Protein AF-A0A953U6Q3-F1 (afdb_monomer_lite)

Foldseek 3Di:
DVVVVVVVVVVVCVVVVVVVVVLVVLLVVLVVCLVVPVPVSLVSLVVSLVVCVVSVNNVSNVSSVVSNVVSPDDDD

pLDDT: mean 84.18, std 13.69, range [35.5, 96.06]

Sequence (76 aa):
MAEHRLENIIQTAKQLMLYQIEIEARLALCEVEAKTDPTSARVHSQALEKYAAARGFALIAHKAVELEKNYTGPGG

Structure (mmCIF, N/CA/C/O backbone):
data_AF-A0A953U6Q3-F1
#
_entry.id   AF-A0A953U6Q3-F1
#
loop_
_atom_site.group_PDB
_atom_site.id
_atom_site.type_symbol
_atom_site.label_atom_id
_atom_site.label_alt_id
_atom_site.label_comp_id
_atom_site.label_asym_id
_atom_site.label_entity_id
_atom_site.label_seq_id
_atom_site.pdbx_PDB_ins_code
_atom_site.Cartn_x
_atom_site.Cartn_y
_atom_site.Cartn_z
_atom_site.occupancy
_atom_site.B_iso_or_equiv
_atom_site.auth_seq_id
_atom_site.auth_comp_id
_atom_site.auth_asym_id
_atom_site.auth_atom_id
_atom_site.pdbx_PDB_model_num
ATOM 1 N N . MET A 1 1 ? -12.661 15.721 -21.139 1.00 58.84 1 MET A N 1
ATOM 2 C CA . MET A 1 1 ? -14.014 15.154 -20.897 1.00 58.84 1 MET A CA 1
ATOM 3 C C . MET A 1 1 ? -13.966 13.777 -20.221 1.00 58.84 1 MET A C 1
ATOM 5 O O . MET A 1 1 ? -14.723 13.573 -19.284 1.00 58.84 1 MET A O 1
ATOM 9 N N . ALA A 1 2 ? -13.095 12.841 -20.632 1.00 62.31 2 ALA A N 1
ATOM 10 C CA . ALA A 1 2 ? -13.010 11.504 -20.016 1.00 62.31 2 ALA A CA 1
ATOM 11 C C . ALA A 1 2 ? -12.347 11.484 -18.619 1.00 62.31 2 ALA A C 1
ATOM 13 O O . ALA A 1 2 ? -12.856 10.822 -17.720 1.00 62.31 2 ALA A O 1
ATOM 14 N N . GLU A 1 3 ? -11.275 12.255 -18.406 1.00 65.88 3 GLU A N 1
ATOM 15 C CA . GLU A 1 3 ? -10.551 12.313 -17.119 1.00 65.88 3 GLU A CA 1
ATOM 16 C C . GLU A 1 3 ? -11.422 12.829 -15.966 1.00 65.88 3 GLU A C 1
ATOM 18 O O . GLU A 1 3 ? -11.514 12.187 -14.926 1.00 65.88 3 GLU A O 1
ATOM 23 N N . HIS A 1 4 ? -12.180 13.909 -16.189 1.00 71.75 4 HIS A N 1
ATOM 24 C CA . HIS A 1 4 ? -13.103 14.457 -15.182 1.00 71.75 4 HIS A CA 1
ATOM 25 C C . HIS A 1 4 ? -14.233 13.475 -14.817 1.00 71.75 4 HIS A C 1
ATOM 27 O O . HIS A 1 4 ? -14.797 13.528 -13.723 1.00 71.75 4 HIS A O 1
ATOM 33 N N . ARG A 1 5 ? -14.593 12.562 -15.731 1.00 80.69 5 ARG A N 1
ATOM 34 C CA . ARG A 1 5 ? -15.575 11.505 -15.460 1.00 80.69 5 ARG A CA 1
ATOM 35 C C . ARG A 1 5 ? -14.973 10.415 -14.576 1.00 80.69 5 ARG A C 1
ATOM 37 O O . ARG A 1 5 ? -15.648 9.940 -13.669 1.00 80.69 5 ARG A O 1
ATOM 44 N N . LEU A 1 6 ? -13.717 10.046 -14.826 1.00 76.19 6 LEU A N 1
ATOM 45 C CA . LEU A 1 6 ? -12.989 9.068 -14.021 1.00 76.19 6 LEU A CA 1
ATOM 46 C C . LEU A 1 6 ? -12.758 9.575 -12.591 1.00 76.19 6 LEU A C 1
ATOM 48 O O . LEU A 1 6 ? -13.050 8.853 -11.641 1.00 76.19 6 LEU A O 1
ATOM 52 N N . GLU A 1 7 ? -12.318 10.822 -12.424 1.00 77.75 7 GLU A N 1
ATOM 53 C CA . GLU A 1 7 ? -12.123 11.433 -11.102 1.00 77.75 7 GLU A CA 1
ATOM 54 C C . GLU A 1 7 ? -13.415 11.458 -10.277 1.00 77.75 7 GLU A C 1
ATOM 56 O O . GLU A 1 7 ? -13.403 11.093 -9.101 1.00 77.75 7 GLU A O 1
ATOM 61 N N . ASN A 1 8 ? -14.547 11.804 -10.900 1.00 81.88 8 ASN A N 1
ATOM 62 C CA . ASN A 1 8 ? -15.853 11.754 -10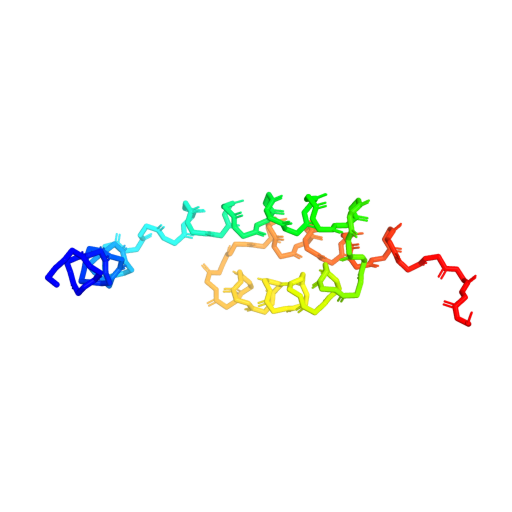.242 1.00 81.88 8 ASN A CA 1
ATOM 63 C C . ASN A 1 8 ? -16.237 10.332 -9.811 1.00 81.88 8 ASN A C 1
ATOM 65 O O . ASN A 1 8 ? -16.676 10.142 -8.680 1.00 81.88 8 ASN A O 1
ATOM 69 N N . ILE A 1 9 ? -16.027 9.323 -10.666 1.00 83.06 9 ILE A N 1
ATOM 70 C CA . ILE A 1 9 ? -16.290 7.916 -10.317 1.00 83.06 9 ILE A CA 1
ATOM 71 C C . ILE A 1 9 ? -15.430 7.484 -9.122 1.00 83.06 9 ILE A C 1
ATOM 73 O O . ILE A 1 9 ? -15.934 6.833 -8.208 1.00 83.06 9 ILE A O 1
ATOM 77 N N . ILE A 1 10 ? -14.156 7.884 -9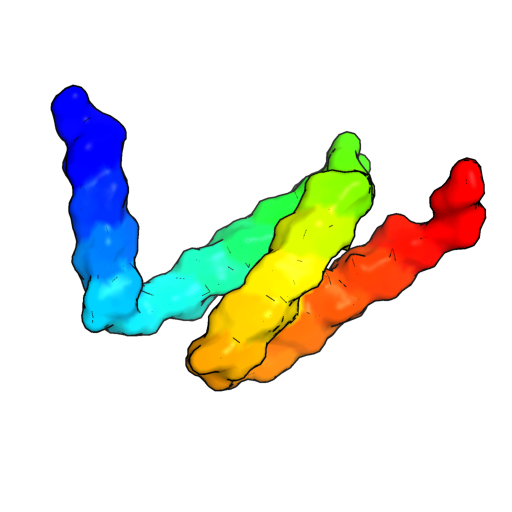.089 1.00 79.00 10 ILE A N 1
ATOM 78 C CA . ILE A 1 10 ? -13.250 7.598 -7.970 1.00 79.00 10 ILE A CA 1
ATOM 79 C C . ILE A 1 10 ? -13.739 8.278 -6.684 1.00 79.00 10 ILE A C 1
ATOM 81 O O . ILE A 1 10 ? -13.730 7.657 -5.622 1.00 79.00 10 ILE A O 1
ATOM 85 N N . GLN A 1 11 ? -14.198 9.530 -6.755 1.00 79.19 11 GLN A N 1
ATOM 86 C CA . GLN A 1 11 ? -14.757 10.223 -5.591 1.00 79.19 11 GLN A CA 1
ATOM 87 C C . GLN A 1 11 ? -16.038 9.556 -5.081 1.00 79.19 11 GLN A C 1
ATOM 89 O O . GLN A 1 11 ? -16.176 9.340 -3.877 1.00 79.19 11 GLN A O 1
ATOM 94 N N . THR A 1 12 ? -16.942 9.147 -5.971 1.00 83.75 12 THR A N 1
ATOM 95 C CA . THR A 1 12 ? -18.138 8.386 -5.586 1.00 83.75 12 THR A CA 1
ATOM 96 C C . THR A 1 12 ? -17.769 7.037 -4.967 1.00 83.75 12 THR A C 1
ATOM 98 O O . THR A 1 12 ? -18.322 6.670 -3.935 1.00 83.75 12 THR A O 1
ATOM 101 N N . ALA A 1 13 ? -16.792 6.315 -5.519 1.00 79.81 13 ALA A N 1
ATOM 102 C CA . ALA A 1 13 ? -16.317 5.055 -4.946 1.00 79.81 13 ALA A CA 1
ATOM 103 C C . ALA A 1 13 ? -15.755 5.236 -3.523 1.00 79.81 13 ALA A C 1
ATOM 105 O O . ALA A 1 13 ? -16.016 4.409 -2.647 1.00 79.81 13 ALA A O 1
ATOM 106 N N . LYS A 1 14 ? -15.053 6.349 -3.262 1.00 77.88 14 LYS A N 1
ATOM 107 C CA . LYS A 1 14 ? -14.606 6.728 -1.912 1.00 77.88 14 LYS A CA 1
ATOM 108 C C . LYS A 1 14 ? -15.789 6.999 -0.980 1.00 77.88 14 LYS A C 1
ATOM 110 O O . LYS A 1 14 ? -15.815 6.472 0.127 1.00 77.88 14 LYS A O 1
ATOM 115 N N . GLN A 1 15 ? -16.798 7.748 -1.428 1.00 80.25 15 GLN A N 1
ATOM 116 C CA . GLN A 1 15 ? -18.023 7.992 -0.648 1.00 80.25 15 GLN A CA 1
ATOM 117 C C . GLN A 1 15 ? -18.782 6.696 -0.322 1.00 80.25 15 GLN A C 1
ATOM 119 O O . GLN A 1 15 ? -19.338 6.566 0.764 1.00 80.25 15 GLN A O 1
ATOM 124 N N . LEU A 1 16 ? -18.749 5.717 -1.229 1.00 83.12 16 LEU A N 1
ATOM 125 C CA . LEU A 1 16 ? -19.323 4.380 -1.042 1.00 83.12 16 LEU A CA 1
ATOM 126 C C . LEU A 1 16 ? -18.435 3.436 -0.214 1.00 83.12 16 LEU A C 1
ATOM 128 O O . LEU A 1 16 ? -18.742 2.254 -0.090 1.00 83.12 16 LEU A O 1
ATOM 132 N N . MET A 1 17 ? -17.339 3.940 0.356 1.00 80.00 17 MET A N 1
ATOM 133 C CA . MET A 1 17 ? -16.392 3.182 1.174 1.00 80.00 17 MET A CA 1
ATOM 134 C C . MET A 1 17 ? -15.745 1.986 0.464 1.00 80.00 17 MET A C 1
ATOM 136 O O . MET A 1 17 ? -15.267 1.060 1.120 1.00 80.00 17 MET A O 1
ATOM 140 N N . LEU A 1 18 ? -15.613 2.032 -0.866 1.00 81.38 18 LEU A N 1
ATOM 141 C CA . LEU A 1 18 ? -14.888 1.028 -1.662 1.00 81.38 18 LEU A CA 1
ATOM 142 C C . LEU A 1 18 ? -13.357 1.148 -1.510 1.00 81.38 18 LEU A C 1
ATOM 144 O O . LEU A 1 18 ? -12.589 0.861 -2.428 1.00 81.38 18 LEU A O 1
ATOM 148 N N . TYR A 1 19 ? -12.902 1.574 -0.330 1.00 82.44 19 TYR A N 1
ATOM 149 C CA . TYR A 1 19 ? -11.503 1.806 0.010 1.00 82.44 19 TYR A CA 1
ATOM 150 C C . TYR A 1 19 ? -10.661 0.537 -0.088 1.00 82.44 19 TYR A C 1
ATOM 152 O O . TYR A 1 19 ? -9.473 0.633 -0.367 1.00 82.44 19 TYR A O 1
ATOM 160 N N . GLN A 1 20 ? -11.260 -0.641 0.102 1.00 85.00 20 GLN A N 1
ATOM 161 C CA . GLN A 1 20 ? -10.541 -1.908 -0.001 1.00 85.00 20 GLN A CA 1
ATOM 162 C C . GLN A 1 20 ? -9.912 -2.093 -1.388 1.00 85.00 20 GLN A C 1
ATOM 164 O O . GLN A 1 20 ? -8.726 -2.385 -1.476 1.00 85.00 20 GLN A O 1
ATOM 169 N N . ILE A 1 21 ? -10.670 -1.834 -2.459 1.00 85.81 21 ILE A N 1
ATOM 170 C CA . ILE A 1 21 ? -10.182 -1.979 -3.840 1.00 85.81 21 ILE A CA 1
ATOM 171 C C . ILE A 1 21 ? -9.045 -0.985 -4.112 1.00 85.81 21 ILE A C 1
ATOM 173 O O . ILE A 1 21 ? -8.025 -1.344 -4.695 1.00 85.81 21 ILE A O 1
ATOM 177 N N . GLU A 1 22 ? -9.191 0.263 -3.654 1.00 87.31 22 GLU A N 1
ATOM 178 C CA . GLU A 1 22 ? -8.141 1.283 -3.773 1.00 87.31 22 GLU A CA 1
ATOM 179 C C . GLU A 1 22 ? -6.860 0.862 -3.036 1.00 87.31 22 GLU A C 1
ATOM 181 O O . GLU A 1 22 ? -5.760 0.993 -3.570 1.00 87.31 22 GLU A O 1
ATOM 186 N N . ILE A 1 23 ? -6.994 0.367 -1.807 1.00 91.19 23 ILE A N 1
ATOM 187 C CA . ILE A 1 23 ? -5.868 -0.008 -0.948 1.00 91.19 23 ILE A CA 1
ATOM 188 C C . ILE A 1 23 ? -5.156 -1.256 -1.495 1.00 91.19 23 ILE A C 1
ATOM 190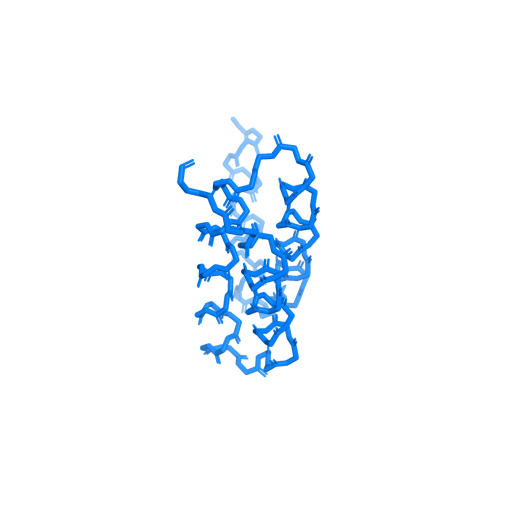 O O . ILE A 1 23 ? -3.927 -1.291 -1.509 1.00 91.19 23 ILE A O 1
ATOM 194 N N . GLU A 1 24 ? -5.894 -2.246 -1.997 1.00 91.06 24 GLU A N 1
ATOM 195 C CA . GLU A 1 24 ? -5.328 -3.431 -2.655 1.00 91.06 24 GLU A CA 1
ATOM 196 C C . GLU A 1 24 ? -4.591 -3.068 -3.951 1.00 91.06 24 GLU A C 1
ATOM 198 O O . GLU A 1 24 ? -3.475 -3.539 -4.173 1.00 91.06 24 GLU A O 1
ATOM 203 N N . ALA A 1 25 ? -5.151 -2.172 -4.770 1.00 91.38 25 ALA A N 1
ATOM 204 C CA . ALA A 1 25 ? -4.488 -1.691 -5.981 1.00 91.38 25 ALA A CA 1
ATOM 205 C C . ALA A 1 25 ? -3.181 -0.943 -5.665 1.00 91.38 25 ALA A C 1
ATOM 207 O O . ALA A 1 25 ? -2.164 -1.159 -6.325 1.00 91.38 25 ALA A O 1
ATOM 208 N N . ARG A 1 26 ? -3.180 -0.097 -4.626 1.00 93.12 26 ARG A N 1
ATOM 209 C CA . ARG A 1 26 ? -1.966 0.591 -4.157 1.00 93.12 26 ARG A CA 1
ATOM 210 C C . ARG A 1 26 ? -0.913 -0.388 -3.639 1.00 93.12 26 ARG A C 1
ATOM 212 O O . ARG A 1 26 ? 0.268 -0.173 -3.889 1.00 93.12 26 ARG A O 1
ATOM 219 N N . LEU A 1 27 ? -1.321 -1.455 -2.948 1.00 92.81 27 LEU A N 1
ATOM 220 C CA . LEU A 1 27 ? -0.398 -2.491 -2.484 1.00 92.81 27 LEU A CA 1
ATOM 221 C C . LEU A 1 27 ? 0.268 -3.207 -3.665 1.00 92.81 27 LEU A C 1
ATOM 223 O O . LEU A 1 27 ? 1.489 -3.325 -3.691 1.00 92.81 27 LEU A O 1
ATOM 227 N N . ALA A 1 28 ? -0.520 -3.621 -4.660 1.00 93.12 28 ALA A N 1
ATOM 228 C CA . ALA A 1 28 ? -0.001 -4.259 -5.867 1.00 93.12 28 ALA A CA 1
ATOM 229 C C . ALA A 1 28 ? 0.966 -3.340 -6.634 1.00 93.12 28 ALA A C 1
ATOM 231 O O . ALA A 1 28 ? 1.999 -3.794 -7.122 1.00 93.12 28 ALA A O 1
ATOM 232 N N . LEU A 1 29 ? 0.671 -2.038 -6.701 1.00 93.06 29 LEU A N 1
ATOM 233 C CA . LEU A 1 29 ? 1.574 -1.048 -7.287 1.00 93.06 29 LEU A CA 1
ATOM 234 C C . LEU A 1 29 ? 2.903 -0.971 -6.520 1.00 93.06 29 LEU A C 1
ATOM 236 O O . LEU A 1 29 ? 3.952 -1.051 -7.150 1.00 93.06 29 LEU A O 1
ATOM 240 N N . CYS A 1 30 ? 2.871 -0.934 -5.183 1.00 92.62 30 CYS A N 1
ATOM 241 C CA . CYS A 1 30 ? 4.092 -0.966 -4.370 1.00 92.62 30 CYS A CA 1
ATOM 242 C C . CYS A 1 30 ? 4.916 -2.244 -4.619 1.00 92.62 30 CYS A C 1
ATOM 244 O O . CYS A 1 30 ? 6.139 -2.180 -4.665 1.00 92.62 30 CYS A O 1
ATOM 246 N N . GLU A 1 31 ? 4.278 -3.405 -4.808 1.00 92.12 31 GLU A N 1
ATOM 247 C CA . GLU A 1 31 ? 4.965 -4.671 -5.128 1.00 92.12 31 GLU A CA 1
ATOM 248 C C . GLU A 1 31 ? 5.629 -4.668 -6.515 1.00 92.12 31 GLU A C 1
ATOM 250 O O . GLU A 1 31 ? 6.675 -5.297 -6.704 1.00 92.12 31 GLU A O 1
ATOM 255 N N . VAL A 1 32 ? 5.023 -3.988 -7.493 1.00 92.81 32 VAL A N 1
ATOM 256 C CA . VAL A 1 32 ? 5.607 -3.798 -8.829 1.00 92.81 32 VAL A CA 1
ATOM 257 C C . VAL A 1 32 ? 6.786 -2.837 -8.748 1.00 92.81 32 VAL A C 1
ATOM 259 O O . VAL A 1 32 ? 7.877 -3.174 -9.205 1.00 92.81 32 VAL A O 1
ATOM 262 N N . GLU A 1 33 ? 6.589 -1.681 -8.116 1.00 91.50 33 GLU A N 1
ATOM 263 C CA . GLU A 1 33 ? 7.634 -0.677 -7.924 1.00 91.50 33 GLU A CA 1
ATOM 264 C C . GLU A 1 33 ? 8.815 -1.251 -7.160 1.00 91.50 33 GLU A C 1
ATOM 266 O O . GLU A 1 33 ? 9.952 -1.006 -7.525 1.00 91.50 33 GLU A O 1
ATOM 271 N N . ALA A 1 34 ? 8.590 -2.109 -6.171 1.00 89.94 34 ALA A N 1
ATOM 272 C CA . ALA A 1 34 ? 9.679 -2.721 -5.426 1.00 89.94 34 ALA A CA 1
ATOM 273 C C . ALA A 1 34 ? 10.667 -3.505 -6.320 1.00 89.94 34 ALA A C 1
ATOM 275 O O . ALA A 1 34 ? 11.834 -3.670 -5.970 1.00 89.94 34 ALA A O 1
ATOM 276 N N . LYS A 1 35 ? 10.222 -3.946 -7.505 1.00 88.56 35 LYS A N 1
ATOM 277 C CA . LYS A 1 35 ? 11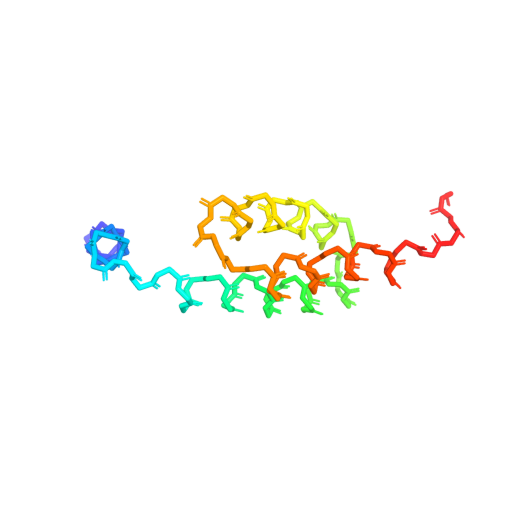.047 -4.638 -8.506 1.00 88.56 35 LYS A CA 1
ATOM 278 C C . LYS A 1 35 ? 11.671 -3.706 -9.544 1.00 88.56 35 LYS A C 1
ATOM 280 O O . LYS A 1 35 ? 12.661 -4.091 -10.161 1.00 88.56 35 LYS A O 1
ATOM 285 N N . THR A 1 36 ? 11.084 -2.536 -9.789 1.00 90.69 36 THR A N 1
ATOM 286 C CA . THR A 1 36 ? 11.466 -1.645 -10.903 1.00 90.69 36 THR A CA 1
ATOM 287 C C . THR A 1 36 ? 12.017 -0.292 -10.452 1.00 90.69 36 THR A C 1
ATOM 289 O O . THR A 1 36 ? 12.861 0.276 -11.134 1.00 90.69 36 THR A O 1
ATOM 292 N N . ASP A 1 37 ? 11.542 0.214 -9.318 1.00 89.44 37 ASP A N 1
ATOM 293 C CA . ASP A 1 37 ? 11.896 1.477 -8.668 1.00 89.44 37 ASP A CA 1
ATOM 294 C C . ASP A 1 37 ? 11.713 1.368 -7.129 1.00 89.44 37 ASP A C 1
ATOM 296 O O . ASP A 1 37 ? 10.670 1.743 -6.575 1.00 89.44 37 ASP A O 1
ATOM 300 N N . PRO A 1 38 ? 12.729 0.855 -6.408 1.00 87.56 38 PRO A N 1
ATOM 301 C CA . PRO A 1 38 ? 12.670 0.682 -4.955 1.00 87.56 38 PRO A CA 1
ATOM 302 C C . PRO A 1 38 ? 12.495 1.992 -4.173 1.00 87.56 38 PRO A C 1
ATOM 304 O O . PRO A 1 38 ? 11.978 1.983 -3.054 1.00 87.56 38 PRO A O 1
ATOM 307 N N . THR A 1 39 ? 12.920 3.128 -4.739 1.00 90.12 39 THR A N 1
ATOM 308 C CA . THR A 1 39 ? 12.754 4.439 -4.101 1.00 90.12 39 THR A CA 1
ATOM 309 C C . THR A 1 39 ? 11.284 4.835 -4.076 1.00 90.12 39 THR A C 1
ATOM 311 O O . THR A 1 39 ? 10.770 5.173 -3.005 1.00 90.12 39 THR A O 1
ATOM 314 N N . SER A 1 40 ? 10.590 4.730 -5.213 1.00 89.62 40 SER A N 1
ATOM 315 C CA . SER A 1 40 ? 9.144 4.980 -5.273 1.00 89.62 40 SER A CA 1
ATOM 316 C C . SER A 1 40 ? 8.373 3.982 -4.413 1.00 89.62 40 SER A C 1
ATOM 318 O O . SER A 1 40 ? 7.533 4.398 -3.614 1.00 89.62 40 SER A O 1
ATOM 320 N N . ALA A 1 41 ? 8.750 2.699 -4.454 1.00 91.31 41 ALA A N 1
ATOM 321 C CA . ALA A 1 41 ? 8.128 1.659 -3.635 1.00 91.31 41 ALA A CA 1
ATOM 322 C C . ALA A 1 41 ? 8.150 1.997 -2.140 1.00 91.31 41 ALA A C 1
ATOM 324 O O . ALA A 1 41 ? 7.147 1.819 -1.452 1.00 91.31 41 ALA A O 1
ATOM 325 N N . ARG A 1 42 ? 9.274 2.525 -1.636 1.00 90.06 42 ARG A N 1
ATOM 326 C CA . ARG A 1 42 ? 9.406 2.938 -0.234 1.00 90.06 42 ARG A CA 1
ATOM 327 C C . ARG A 1 42 ? 8.489 4.107 0.116 1.00 90.06 42 ARG A C 1
ATOM 329 O O . ARG A 1 42 ? 7.824 4.085 1.149 1.00 90.06 42 ARG A O 1
ATOM 336 N N . VAL A 1 43 ? 8.468 5.146 -0.715 1.00 93.38 43 VAL A N 1
ATOM 337 C CA . VAL A 1 43 ? 7.632 6.331 -0.467 1.00 93.38 43 VAL A CA 1
ATOM 338 C C . VAL A 1 43 ? 6.151 5.950 -0.507 1.00 93.38 43 VAL A C 1
ATOM 340 O O . VAL A 1 43 ? 5.372 6.347 0.364 1.00 93.38 43 VAL A O 1
ATOM 343 N N . HIS A 1 44 ? 5.758 5.144 -1.491 1.00 94.25 44 HIS A N 1
ATOM 344 C CA . HIS A 1 44 ? 4.375 4.725 -1.671 1.00 94.25 44 HIS A CA 1
ATOM 345 C C . HIS A 1 44 ? 3.921 3.715 -0.616 1.00 94.25 44 HIS A C 1
ATOM 347 O O . HIS A 1 44 ? 2.794 3.838 -0.129 1.00 94.25 44 HIS A O 1
ATOM 353 N N . SER A 1 45 ? 4.782 2.791 -0.176 1.00 93.69 45 SER A N 1
ATOM 354 C CA . SER A 1 45 ? 4.445 1.850 0.897 1.00 93.69 45 SER A CA 1
ATOM 355 C C . SER A 1 45 ? 4.251 2.561 2.241 1.00 93.69 45 SER A C 1
ATOM 357 O O . SER A 1 45 ? 3.272 2.289 2.935 1.00 93.69 45 SER A O 1
ATOM 359 N N . GLN A 1 46 ? 5.076 3.561 2.572 1.00 94.62 46 GLN A N 1
ATOM 360 C CA . GLN A 1 46 ? 4.878 4.400 3.763 1.00 94.62 46 GLN A CA 1
ATOM 361 C C . GLN A 1 46 ? 3.572 5.205 3.704 1.00 94.62 46 GLN A C 1
ATOM 363 O O . GLN A 1 46 ? 2.870 5.354 4.706 1.00 94.62 46 GLN A O 1
ATOM 368 N N . ALA A 1 47 ? 3.222 5.745 2.534 1.00 94.88 47 ALA A N 1
ATOM 369 C CA . ALA A 1 47 ? 1.953 6.445 2.356 1.00 94.88 47 ALA A CA 1
ATOM 370 C C . ALA A 1 47 ? 0.754 5.486 2.477 1.00 94.88 47 ALA A C 1
ATOM 372 O O . ALA A 1 47 ? -0.274 5.846 3.060 1.00 94.88 47 ALA A O 1
ATOM 373 N N . LEU A 1 48 ? 0.883 4.266 1.947 1.00 94.81 48 LEU A N 1
ATOM 374 C CA . LEU A 1 48 ? -0.139 3.225 2.007 1.00 94.81 48 LEU A CA 1
ATOM 375 C C . LEU A 1 48 ? -0.368 2.720 3.432 1.00 94.81 48 LEU A C 1
ATOM 377 O O . LEU A 1 48 ? -1.523 2.564 3.821 1.00 94.81 48 LEU A O 1
ATOM 381 N N . GLU A 1 49 ? 0.696 2.515 4.207 1.00 96.06 49 GLU A N 1
ATOM 382 C CA . GLU A 1 49 ? 0.633 2.123 5.618 1.00 96.06 49 GLU A CA 1
ATOM 383 C C . GLU A 1 49 ? -0.271 3.075 6.406 1.00 96.06 49 GLU A C 1
ATOM 385 O O . GLU A 1 49 ? -1.318 2.659 6.912 1.00 96.06 49 GLU A O 1
ATOM 390 N N . LYS A 1 50 ? 0.047 4.375 6.380 1.00 95.56 50 LYS A N 1
ATOM 391 C CA . LYS A 1 50 ? -0.735 5.420 7.057 1.00 95.56 50 LYS A CA 1
ATOM 392 C C . LYS A 1 50 ? -2.179 5.462 6.566 1.00 95.56 50 LYS A C 1
ATOM 394 O O . LYS A 1 50 ? -3.112 5.594 7.359 1.00 95.56 50 LYS A O 1
ATOM 399 N N . TYR A 1 51 ? -2.378 5.355 5.250 1.00 92.81 51 TYR A N 1
ATOM 400 C CA . TYR A 1 51 ? -3.702 5.436 4.633 1.00 92.81 51 TYR A CA 1
ATOM 401 C C . TYR A 1 51 ? -4.603 4.249 5.004 1.00 92.81 51 TYR A C 1
ATOM 403 O O . TYR A 1 51 ? -5.794 4.451 5.273 1.00 92.81 51 TYR A O 1
ATOM 411 N N . ALA A 1 52 ? -4.039 3.037 5.031 1.00 93.56 52 ALA A N 1
ATOM 412 C CA . ALA A 1 52 ? -4.720 1.795 5.378 1.00 93.56 52 ALA A CA 1
ATOM 413 C C . ALA A 1 52 ? -5.002 1.708 6.884 1.00 93.56 52 ALA A C 1
ATOM 415 O O . ALA A 1 52 ? -6.127 1.382 7.275 1.00 93.56 52 ALA A O 1
ATOM 416 N N . ALA A 1 53 ? -4.029 2.074 7.726 1.00 94.75 53 ALA A N 1
ATOM 417 C CA . ALA A 1 53 ? -4.180 2.107 9.179 1.00 94.75 53 ALA A CA 1
ATOM 418 C C . ALA A 1 53 ? -5.305 3.062 9.608 1.00 94.75 53 ALA A C 1
ATOM 420 O O . ALA A 1 53 ? -6.192 2.669 10.366 1.00 94.75 53 ALA A O 1
ATOM 421 N N . ALA A 1 54 ? -5.350 4.271 9.035 1.00 92.81 54 ALA A N 1
ATOM 422 C CA . ALA A 1 54 ? -6.394 5.264 9.311 1.00 92.81 54 ALA A CA 1
ATOM 423 C C . ALA A 1 54 ? -7.821 4.802 8.945 1.00 92.81 54 ALA A C 1
ATOM 425 O O . ALA A 1 54 ? -8.794 5.424 9.365 1.00 92.81 54 ALA A O 1
ATOM 426 N N . ARG A 1 55 ? -7.958 3.733 8.152 1.00 89.31 55 ARG A N 1
ATOM 427 C CA . ARG A 1 55 ? -9.240 3.177 7.686 1.00 89.31 55 ARG A CA 1
ATOM 428 C C . ARG A 1 55 ? -9.541 1.784 8.246 1.00 89.31 55 ARG A C 1
ATOM 430 O O . ARG A 1 55 ? -10.510 1.167 7.821 1.00 89.31 55 ARG A O 1
ATOM 437 N N . GLY A 1 56 ? -8.729 1.285 9.180 1.00 92.94 56 GLY A N 1
ATOM 438 C CA . GLY A 1 56 ? -8.931 -0.021 9.816 1.00 92.94 56 GLY A CA 1
ATOM 439 C C . GLY A 1 56 ? -8.431 -1.225 9.008 1.00 92.94 56 GLY A C 1
ATOM 440 O O . GLY A 1 56 ? -8.682 -2.364 9.393 1.00 92.94 56 GLY A O 1
ATOM 441 N N . PHE A 1 57 ? -7.679 -1.014 7.924 1.00 92.88 57 PHE A N 1
ATOM 442 C CA . PHE A 1 57 ? -7.117 -2.089 7.094 1.00 92.88 57 PHE A CA 1
ATOM 443 C C . PHE A 1 57 ? -5.751 -2.557 7.620 1.00 92.88 57 PHE A C 1
ATOM 445 O O . PHE A 1 57 ? -4.738 -2.493 6.921 1.00 92.88 57 PHE A O 1
ATOM 452 N N . ALA A 1 58 ? -5.719 -3.042 8.865 1.00 93.81 58 ALA A N 1
ATOM 453 C CA . ALA A 1 58 ? -4.483 -3.387 9.578 1.00 93.81 58 ALA A CA 1
ATOM 454 C C . ALA A 1 58 ? -3.603 -4.413 8.838 1.00 93.81 58 ALA A C 1
ATOM 456 O O . ALA A 1 58 ? -2.381 -4.281 8.825 1.00 93.81 58 ALA A O 1
ATOM 457 N N . LEU A 1 59 ? -4.209 -5.402 8.168 1.00 94.88 59 LEU A N 1
ATOM 458 C CA . LEU A 1 59 ? -3.459 -6.398 7.396 1.00 94.88 59 LEU A CA 1
ATOM 459 C C . LEU A 1 59 ? -2.695 -5.764 6.226 1.00 94.88 59 LEU A C 1
ATOM 461 O O . LEU A 1 59 ? -1.550 -6.128 5.970 1.00 94.88 59 LEU A O 1
ATOM 465 N N . ILE A 1 60 ? -3.310 -4.816 5.516 1.00 93.88 60 ILE A N 1
ATOM 466 C CA . ILE A 1 60 ? -2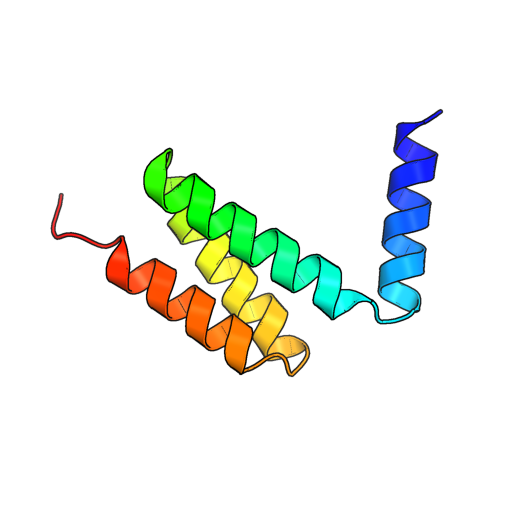.656 -4.163 4.377 1.00 93.88 60 ILE A CA 1
ATOM 467 C C . ILE A 1 60 ? -1.607 -3.163 4.868 1.00 93.88 60 ILE A C 1
ATOM 469 O O . ILE A 1 60 ? -0.518 -3.118 4.304 1.00 93.88 60 ILE A O 1
ATOM 473 N N . ALA A 1 61 ? -1.876 -2.448 5.965 1.00 94.81 61 ALA A N 1
ATOM 474 C CA . ALA A 1 61 ? -0.872 -1.603 6.608 1.00 94.81 61 ALA A CA 1
ATOM 475 C C . ALA A 1 61 ? 0.383 -2.411 6.986 1.00 94.81 61 ALA A C 1
ATOM 477 O O . ALA A 1 61 ? 1.496 -2.022 6.646 1.00 94.81 61 ALA A O 1
ATOM 478 N N . HIS A 1 62 ? 0.203 -3.594 7.583 1.00 95.19 62 HIS A N 1
ATOM 479 C CA . HIS A 1 62 ? 1.311 -4.496 7.896 1.00 95.19 62 HIS A CA 1
ATOM 480 C C . HIS A 1 62 ? 2.077 -4.941 6.642 1.00 95.19 62 HIS A C 1
ATOM 482 O O . HIS A 1 62 ? 3.303 -4.914 6.627 1.00 95.19 62 HIS A O 1
ATOM 488 N N . LYS A 1 63 ? 1.381 -5.325 5.564 1.00 93.75 63 LYS A N 1
ATOM 489 C CA . LYS A 1 63 ? 2.044 -5.696 4.301 1.00 93.75 63 LYS A CA 1
ATOM 490 C C . LYS A 1 63 ? 2.860 -4.542 3.711 1.00 93.75 63 LYS A C 1
ATOM 492 O O . LYS A 1 63 ? 3.954 -4.779 3.213 1.00 93.75 63 LYS A O 1
ATOM 497 N N . ALA A 1 64 ? 2.362 -3.311 3.798 1.00 93.06 64 ALA A N 1
ATOM 498 C CA . ALA A 1 64 ? 3.088 -2.133 3.337 1.00 93.06 64 ALA A CA 1
ATOM 499 C C . ALA A 1 64 ? 4.383 -1.89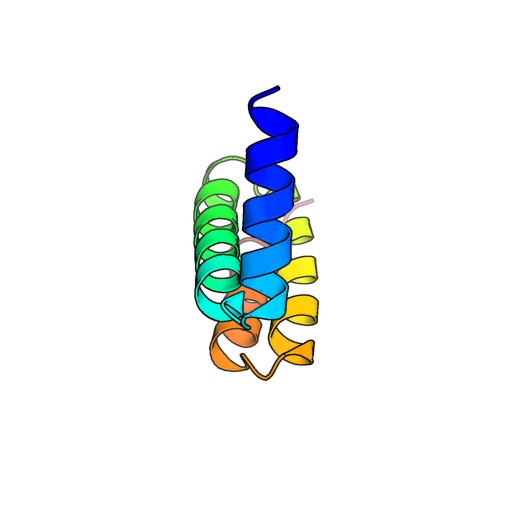7 4.145 1.00 93.06 64 ALA A C 1
ATOM 501 O O . ALA A 1 64 ? 5.427 -1.622 3.557 1.00 93.06 64 ALA A O 1
ATOM 502 N N . VAL A 1 65 ? 4.349 -2.103 5.467 1.00 93.31 65 VAL A N 1
ATOM 503 C CA . VAL A 1 65 ? 5.551 -2.071 6.323 1.00 93.31 65 VAL A CA 1
ATOM 504 C C . VAL A 1 65 ? 6.559 -3.149 5.924 1.00 93.31 65 VAL A C 1
ATOM 506 O O . VAL A 1 65 ? 7.758 -2.889 5.851 1.00 93.31 65 VAL A O 1
ATOM 509 N N . GLU A 1 66 ? 6.097 -4.368 5.654 1.00 92.00 66 GLU A N 1
ATOM 510 C CA . GLU A 1 66 ? 6.988 -5.454 5.234 1.00 92.00 66 GLU A CA 1
ATOM 511 C C . GLU A 1 66 ? 7.625 -5.179 3.866 1.00 92.00 66 GLU A C 1
ATOM 513 O O . GLU A 1 66 ? 8.793 -5.501 3.661 1.00 92.00 66 GLU A O 1
ATOM 518 N N . LEU A 1 67 ? 6.908 -4.521 2.949 1.00 87.50 67 LEU A N 1
ATOM 519 C CA . LEU A 1 67 ? 7.488 -4.048 1.690 1.00 87.50 67 LEU A CA 1
ATOM 520 C C . LEU A 1 67 ? 8.572 -2.990 1.914 1.00 87.50 67 LEU A C 1
ATOM 522 O O . LEU A 1 67 ? 9.593 -3.030 1.238 1.00 87.50 67 LEU A O 1
ATOM 526 N N . GLU A 1 68 ? 8.411 -2.081 2.877 1.00 81.31 68 GLU A N 1
ATOM 527 C CA . GLU A 1 68 ? 9.505 -1.168 3.227 1.00 81.31 68 GLU A CA 1
ATOM 528 C C . GLU A 1 68 ? 10.747 -1.950 3.681 1.00 81.31 68 GLU A C 1
ATOM 530 O O . GLU A 1 68 ? 11.829 -1.749 3.136 1.00 81.31 68 GLU A O 1
ATOM 535 N N . LYS A 1 69 ? 10.593 -2.884 4.626 1.00 79.19 69 LYS A N 1
ATOM 536 C CA . LYS A 1 69 ? 11.721 -3.628 5.214 1.00 79.19 69 LYS A CA 1
ATOM 537 C C . LYS A 1 69 ? 12.428 -4.551 4.224 1.00 79.19 69 LYS A C 1
ATOM 539 O O . LYS A 1 69 ? 13.652 -4.653 4.238 1.00 79.19 69 LYS A O 1
ATOM 544 N N . ASN A 1 70 ? 11.664 -5.238 3.379 1.00 71.38 70 ASN A N 1
ATOM 545 C CA . ASN A 1 70 ? 12.198 -6.262 2.480 1.00 71.38 70 ASN A CA 1
ATOM 546 C C . ASN A 1 70 ? 12.936 -5.673 1.274 1.00 71.38 70 ASN A C 1
ATOM 548 O O . ASN A 1 70 ? 13.743 -6.369 0.663 1.00 71.38 70 ASN A O 1
ATOM 552 N N . TYR A 1 71 ? 12.689 -4.402 0.949 1.00 64.94 71 TYR A N 1
ATOM 553 C CA . TYR A 1 71 ? 13.370 -3.699 -0.139 1.00 64.94 71 TYR A CA 1
ATOM 554 C C . TYR A 1 71 ? 14.339 -2.613 0.362 1.00 64.94 71 TYR A C 1
ATOM 556 O O . TYR A 1 71 ? 15.068 -2.025 -0.435 1.00 64.94 71 TYR A O 1
ATOM 564 N N . THR A 1 72 ? 14.461 -2.424 1.684 1.00 54.69 72 THR A N 1
ATOM 565 C CA . THR A 1 72 ? 15.652 -1.841 2.322 1.00 54.69 72 THR A CA 1
ATOM 566 C C . THR A 1 72 ? 16.754 -2.897 2.469 1.00 54.69 72 THR A C 1
ATOM 568 O O . THR A 1 72 ? 17.005 -3.413 3.556 1.00 54.69 72 THR A O 1
ATOM 571 N N . GLY A 1 73 ? 17.429 -3.241 1.371 1.00 43.31 73 GLY A N 1
ATOM 572 C CA . GLY A 1 73 ? 18.769 -3.833 1.459 1.00 43.31 73 GLY A CA 1
ATOM 573 C C . GLY A 1 73 ? 19.788 -2.800 1.984 1.00 43.31 73 GLY A C 1
ATOM 574 O O . GLY A 1 73 ? 19.536 -1.598 1.877 1.00 43.31 73 GLY A O 1
ATOM 575 N N . PRO A 1 74 ? 20.932 -3.211 2.561 1.00 40.56 74 PRO A N 1
ATOM 576 C CA . PRO A 1 74 ? 21.951 -2.281 3.038 1.00 40.56 74 PRO A CA 1
ATOM 577 C C . PRO A 1 74 ? 22.686 -1.645 1.844 1.00 40.56 74 PRO A C 1
ATOM 579 O O . PRO A 1 74 ? 23.481 -2.304 1.182 1.00 40.56 74 PRO A O 1
ATOM 582 N N . GLY A 1 75 ? 22.430 -0.367 1.577 1.00 43.22 75 GLY A N 1
ATOM 583 C CA . GLY A 1 75 ? 23.162 0.474 0.618 1.00 43.22 75 GLY A CA 1
ATOM 584 C C . GLY A 1 75 ? 22.406 1.797 0.440 1.00 43.22 75 GLY A C 1
ATOM 585 O O . GLY A 1 75 ? 21.216 1.767 0.149 1.00 43.22 75 GLY A O 1
ATOM 586 N N . GLY A 1 76 ? 22.951 2.983 0.720 1.00 35.50 76 GLY A N 1
ATOM 587 C CA . GLY A 1 76 ? 24.348 3.381 0.554 1.00 35.50 76 GLY A CA 1
ATOM 588 C C . GLY A 1 76 ? 24.560 3.767 -0.895 1.00 35.50 76 GLY A C 1
ATOM 589 O O . GLY A 1 76 ? 24.792 2.828 -1.682 1.00 35.50 76 GLY A O 1
#

Radius of gyration: 14.08 Å; chains: 1; bounding box: 44×22×31 Å

Secondary structure (DSSP, 8-state):
-HHHHHHHHHHHHHHTTTHHHHHHHHHHHHHHHHHH-HHHHHHHHHHHHHHHHTTT-HHHHHHHHHHHHHH--S--